Protein AF-X1CFN7-F1 (afdb_monomer)

Radius of gyration: 15.2 Å; Cα contacts (8 Å, |Δi|>4): 120; chains: 1; bounding box: 34×30×34 Å

pLDDT: mean 90.89, std 7.42, range [51.94, 97.25]

Organism: NCBI:txid412755

Secondary structure (DSSP, 8-state):
-HHHHHHHTT--SEEEE-TT-TT-TTS-GGGHHHHHHTTS-HHHHHS-EE-TT--EESTT----EEEE-SS---GGGG---SS-TT--S---HHHHHHHHTT-

Mean predicted aligned error: 4.21 Å

InterPro domains:
  IPR004223 Vitamin B12-dependent methionine synthase, activation domain [PF02965] (18-68)
  IPR037010 Vitamin B12-dependent methionine synthase, activation domain superfamily [SSF56507] (17-67)

Nearest PDB structures (foldseek):
  2o2k-assembly1_A  TM=6.472E-01  e=6.219E-02  Homo sapiens
  6bm6-assembly1_A  TM=7.280E-01  e=3.357E-01  Escherichia coli K-12
  3iv9-assembly1_A  TM=5.324E-01  e=1.397E-01  Escherichia coli
  1k7y-assembly1_A  TM=7.084E-01  e=5.382E-01  Escherichia coli

Foldseek 3Di:
DVVCCCVVVVADDKEKDAACFAPDPPRHLVCLVVQCCVVPPCCVVPVWDADPVSQIPVNPDGDTDMDGDPDYDDNLCQHPDDPDPPRPDHHPPVVNVVVVVVD

Structure (mmCIF, N/CA/C/O backbone):
data_AF-X1CFN7-F1
#
_entry.id   AF-X1CFN7-F1
#
loop_
_atom_site.group_PDB
_atom_site.id
_atom_site.type_symbol
_atom_site.label_atom_id
_atom_site.label_alt_id
_atom_site.label_comp_id
_atom_site.label_asym_id
_atom_site.label_entity_id
_atom_site.label_seq_id
_atom_site.pdbx_PDB_ins_code
_atom_site.Cartn_x
_atom_site.Cartn_y
_atom_site.Cartn_z
_atom_site.occupancy
_atom_site.B_iso_or_equiv
_atom_site.auth_seq_id
_atom_site.auth_comp_id
_atom_site.auth_asym_id
_atom_site.auth_atom_id
_atom_site.pdbx_PDB_model_num
ATOM 1 N N . LEU A 1 1 ? -6.706 -12.809 1.567 1.00 90.00 1 LEU A N 1
ATOM 2 C CA . LEU A 1 1 ? -7.603 -11.779 0.986 1.00 90.00 1 LEU A CA 1
ATOM 3 C C . LEU A 1 1 ? -7.522 -11.762 -0.536 1.00 90.00 1 LEU A C 1
ATOM 5 O O . LEU A 1 1 ? -8.554 -11.925 -1.167 1.00 90.00 1 LEU A O 1
ATOM 9 N N . GLU A 1 2 ? -6.334 -11.617 -1.128 1.00 91.19 2 GLU A N 1
ATOM 10 C CA . GLU A 1 2 ? -6.177 -11.584 -2.591 1.00 91.19 2 GLU A CA 1
ATOM 11 C C . GLU A 1 2 ? -6.817 -12.793 -3.297 1.00 91.19 2 GLU A C 1
ATOM 13 O O . GLU A 1 2 ? -7.647 -12.607 -4.182 1.00 91.19 2 GLU A O 1
ATOM 18 N N . ASP A 1 3 ? -6.545 -14.019 -2.838 1.00 93.56 3 ASP A N 1
ATOM 19 C CA . ASP A 1 3 ? -7.170 -15.236 -3.386 1.00 93.56 3 ASP A CA 1
ATOM 20 C C . ASP A 1 3 ? -8.700 -15.215 -3.329 1.00 93.56 3 ASP A C 1
ATOM 22 O O . ASP A 1 3 ? -9.372 -15.718 -4.229 1.00 93.56 3 ASP A O 1
ATOM 26 N N . TYR A 1 4 ? -9.263 -14.628 -2.270 1.00 95.56 4 TYR A N 1
ATOM 27 C CA . TYR A 1 4 ? -10.707 -14.474 -2.133 1.00 95.56 4 TYR A CA 1
ATOM 28 C C . TYR A 1 4 ? -11.251 -13.497 -3.177 1.00 95.56 4 TYR A C 1
ATOM 30 O O . TYR A 1 4 ? -12.235 -13.815 -3.840 1.00 95.56 4 TYR A O 1
ATOM 38 N N . LEU A 1 5 ? -10.593 -12.347 -3.372 1.00 94.56 5 LEU A N 1
ATOM 39 C CA . LEU A 1 5 ? -10.982 -11.363 -4.386 1.00 94.56 5 LEU A CA 1
ATOM 40 C C . LEU A 1 5 ? -10.882 -11.954 -5.800 1.00 94.56 5 LEU A C 1
ATOM 42 O O . LEU A 1 5 ? -11.829 -11.837 -6.578 1.00 94.56 5 LEU A O 1
ATOM 46 N N . ARG A 1 6 ? -9.785 -12.661 -6.100 1.00 93.69 6 ARG A N 1
ATOM 47 C CA . ARG A 1 6 ? -9.573 -13.356 -7.380 1.00 93.69 6 ARG A CA 1
ATOM 48 C C . ARG A 1 6 ? -10.692 -14.346 -7.678 1.00 93.69 6 ARG A C 1
ATOM 50 O O . ARG A 1 6 ? -11.284 -14.291 -8.751 1.00 93.69 6 ARG A O 1
ATOM 57 N N . LYS A 1 7 ? -11.020 -15.212 -6.715 1.00 95.50 7 LYS A N 1
ATOM 58 C CA . LYS A 1 7 ? -12.065 -16.235 -6.878 1.00 95.50 7 LYS A CA 1
ATOM 59 C C . LYS A 1 7 ? -13.466 -15.629 -6.958 1.00 95.50 7 LYS A C 1
ATOM 61 O O . LYS A 1 7 ? -14.234 -16.009 -7.834 1.00 95.50 7 LYS A O 1
ATOM 66 N N . LYS A 1 8 ? -13.802 -14.688 -6.072 1.00 97.25 8 LYS A N 1
ATOM 67 C CA . LYS A 1 8 ? -15.152 -14.109 -5.980 1.00 97.25 8 LYS A CA 1
ATOM 68 C C . LYS A 1 8 ? -15.520 -13.251 -7.188 1.00 97.25 8 LYS A C 1
ATOM 70 O O . LYS A 1 8 ? -16.673 -13.269 -7.602 1.00 97.25 8 LYS A O 1
ATOM 75 N N . TYR A 1 9 ? -14.560 -12.506 -7.728 1.00 94.81 9 TYR A N 1
ATOM 76 C CA . TYR A 1 9 ? -14.794 -11.548 -8.812 1.00 94.81 9 TYR A CA 1
ATOM 77 C C . TYR A 1 9 ? -14.188 -11.990 -10.153 1.00 94.81 9 TYR A C 1
ATOM 79 O O . TYR A 1 9 ? -14.127 -11.188 -11.079 1.00 94.81 9 TYR A O 1
ATOM 87 N N . ALA A 1 10 ? -13.734 -13.248 -10.258 1.00 94.44 10 ALA A N 1
ATOM 88 C CA . ALA A 1 10 ? -13.086 -13.814 -11.446 1.00 94.44 10 ALA A CA 1
ATOM 89 C C . ALA A 1 10 ? -11.953 -12.927 -12.004 1.00 94.44 10 ALA A C 1
ATOM 91 O O . ALA A 1 10 ? -11.798 -12.757 -13.215 1.00 94.44 10 ALA A O 1
ATOM 92 N N . LEU A 1 11 ? -11.162 -12.331 -11.106 1.00 91.88 11 LEU A N 1
ATOM 93 C CA . LEU A 1 11 ? -10.072 -11.437 -11.487 1.00 91.88 11 LEU A CA 1
ATOM 94 C C . LEU A 1 11 ? -8.858 -12.257 -11.933 1.00 91.88 11 LEU A C 1
ATOM 96 O O . LEU A 1 11 ? -8.485 -13.243 -11.294 1.00 91.88 11 LEU A O 1
ATOM 100 N N . GLY A 1 12 ? -8.229 -11.817 -13.025 1.00 90.94 12 GLY A N 1
ATOM 101 C CA . GLY A 1 12 ? -6.962 -12.358 -13.512 1.00 90.94 12 GLY A CA 1
ATOM 102 C C . GLY A 1 12 ? -5.784 -11.932 -12.634 1.00 90.94 12 GLY A C 1
ATOM 103 O O . GLY A 1 12 ? -5.867 -11.900 -11.410 1.00 90.94 12 GLY A O 1
ATOM 104 N N . ARG A 1 13 ? -4.647 -11.588 -13.242 1.00 91.19 13 ARG A N 1
ATOM 105 C CA . ARG A 1 13 ? -3.501 -11.034 -12.505 1.00 91.19 13 ARG A CA 1
ATOM 106 C C . ARG A 1 13 ? -3.878 -9.698 -11.844 1.00 91.19 13 ARG A C 1
ATOM 108 O O . ARG A 1 13 ? -4.557 -8.869 -12.446 1.00 91.19 13 ARG A O 1
ATOM 115 N N . MET A 1 14 ? -3.447 -9.516 -10.600 1.00 93.38 14 MET A N 1
ATOM 116 C CA . MET A 1 14 ? -3.714 -8.333 -9.789 1.00 93.38 14 MET A CA 1
ATOM 117 C C . MET A 1 14 ? -2.413 -7.791 -9.211 1.00 93.38 14 MET A C 1
ATOM 119 O O . MET A 1 14 ? -1.473 -8.550 -8.997 1.00 93.38 14 MET A O 1
ATOM 123 N N . SER A 1 15 ? -2.407 -6.492 -8.944 1.00 92.50 15 SER A N 1
ATOM 124 C CA . SER A 1 15 ? -1.363 -5.787 -8.211 1.00 92.50 15 SER A CA 1
ATOM 125 C C . SER A 1 15 ? -1.956 -5.076 -7.001 1.00 92.50 15 SER A C 1
ATOM 127 O O . SER A 1 15 ? -3.166 -4.831 -6.933 1.00 92.50 15 SER A O 1
ATOM 129 N N . THR A 1 16 ? -1.087 -4.733 -6.052 1.00 91.81 16 THR A N 1
ATOM 130 C CA . THR A 1 16 ? -1.427 -3.930 -4.875 1.00 91.81 16 THR A CA 1
ATOM 131 C C . THR A 1 16 ? -0.569 -2.689 -4.813 1.00 91.81 16 THR A C 1
ATOM 133 O O . THR A 1 16 ? 0.621 -2.762 -5.115 1.00 91.81 16 THR A O 1
ATOM 136 N N . MET A 1 17 ? -1.147 -1.595 -4.336 1.00 91.56 17 MET A N 1
ATOM 137 C CA . MET A 1 17 ? -0.410 -0.381 -4.000 1.00 91.56 17 MET A CA 1
ATOM 138 C C . MET A 1 17 ? -1.003 0.248 -2.741 1.00 91.56 17 MET A C 1
ATOM 140 O O . MET A 1 17 ? -2.209 0.137 -2.501 1.00 91.56 17 MET A O 1
ATOM 144 N N . ALA A 1 18 ? -0.166 0.925 -1.962 1.00 93.38 18 ALA A N 1
ATOM 145 C CA . ALA A 1 18 ? -0.573 1.684 -0.786 1.00 93.38 18 ALA A CA 1
ATOM 146 C C . ALA A 1 18 ? 0.059 3.089 -0.787 1.00 93.38 18 ALA A C 1
ATOM 148 O O . ALA A 1 18 ? 1.187 3.236 -1.269 1.00 93.38 18 ALA A O 1
ATOM 149 N N . PRO A 1 19 ? -0.618 4.108 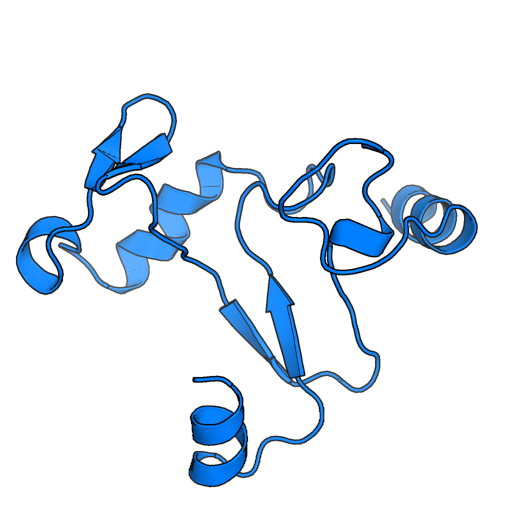-0.223 1.00 94.25 19 PRO A N 1
ATOM 150 C CA . PRO A 1 19 ? -0.014 5.419 -0.017 1.00 94.25 19 PRO A CA 1
ATOM 151 C C . PRO A 1 19 ? 1.264 5.320 0.827 1.00 94.25 19 PRO A C 1
ATOM 153 O O . PRO A 1 19 ? 1.304 4.631 1.848 1.00 94.25 19 PRO A O 1
ATOM 156 N N . GLY A 1 20 ? 2.323 6.004 0.396 1.00 89.75 20 GLY A N 1
ATOM 157 C CA . GLY A 1 20 ? 3.635 5.980 1.047 1.00 89.75 20 GLY A CA 1
ATOM 158 C C . GLY A 1 20 ? 4.430 4.681 0.850 1.00 89.75 20 GLY A C 1
ATOM 159 O O . GLY A 1 20 ? 5.492 4.530 1.455 1.00 89.75 20 GLY A O 1
ATOM 160 N N . GLU A 1 21 ? 3.950 3.734 0.033 1.00 88.06 21 GLU A N 1
ATOM 161 C CA . GLU A 1 21 ? 4.689 2.510 -0.287 1.00 88.06 21 GLU A CA 1
ATOM 162 C C . GLU A 1 21 ? 5.744 2.759 -1.373 1.00 88.06 21 GLU A C 1
ATOM 164 O O . GLU A 1 21 ? 5.471 3.276 -2.455 1.00 88.06 21 GLU A O 1
ATOM 169 N N . GLY A 1 22 ? 6.969 2.305 -1.110 1.00 83.00 22 GLY A N 1
ATOM 170 C CA . GLY A 1 22 ? 8.106 2.559 -1.990 1.00 83.00 22 GLY A CA 1
ATOM 171 C C . GLY A 1 22 ? 8.659 3.975 -1.822 1.00 83.00 22 GLY A C 1
ATOM 172 O O . GLY A 1 22 ? 8.360 4.665 -0.856 1.00 83.00 22 GLY A O 1
ATOM 173 N N . SER A 1 23 ? 9.532 4.389 -2.736 1.00 73.94 23 SER A N 1
ATOM 174 C CA . SER A 1 23 ? 10.101 5.745 -2.752 1.00 73.94 23 SER A CA 1
ATOM 175 C C . SER A 1 23 ? 9.410 6.647 -3.774 1.0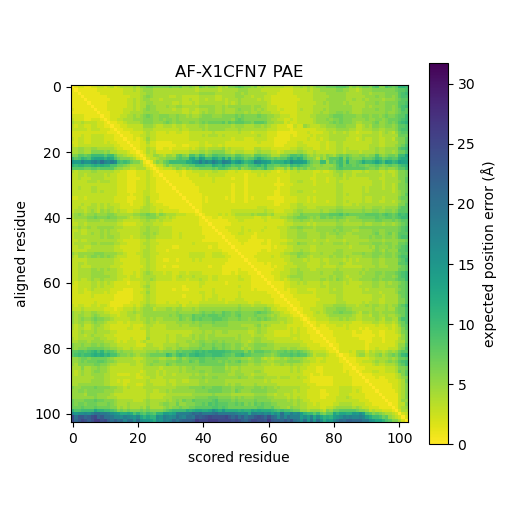0 73.94 23 SER A C 1
ATOM 177 O O . SER A 1 23 ? 10.001 7.632 -4.204 1.00 73.94 23 SER A O 1
ATOM 179 N N . MET A 1 24 ? 8.233 6.250 -4.259 1.00 68.19 24 MET A N 1
ATOM 180 C CA . MET A 1 24 ? 7.523 7.004 -5.282 1.00 68.19 24 MET A CA 1
ATOM 181 C C . MET A 1 24 ? 6.788 8.172 -4.640 1.00 68.19 24 MET A C 1
ATOM 183 O O . MET A 1 24 ? 5.997 7.985 -3.718 1.00 68.19 24 MET A O 1
ATOM 187 N N . GLU A 1 25 ? 7.014 9.364 -5.180 1.00 75.38 25 GLU A N 1
ATOM 188 C CA . GLU A 1 25 ? 6.202 10.546 -4.881 1.00 75.38 25 GLU A CA 1
ATOM 189 C C . GLU A 1 25 ? 4.808 10.456 -5.519 1.00 75.38 25 GLU A C 1
ATOM 191 O O . GLU A 1 25 ? 3.912 11.193 -5.125 1.00 75.38 25 GLU A O 1
ATOM 196 N N . ASP A 1 26 ? 4.606 9.513 -6.448 1.00 78.75 26 ASP A N 1
ATOM 197 C CA . ASP A 1 26 ? 3.362 9.334 -7.202 1.00 78.75 26 ASP A CA 1
ATOM 198 C C . ASP A 1 26 ? 2.151 9.036 -6.310 1.00 78.75 26 ASP A C 1
ATOM 200 O O . ASP A 1 26 ? 1.027 9.411 -6.645 1.00 78.75 26 ASP A O 1
ATOM 204 N N . TRP A 1 27 ? 2.358 8.368 -5.167 1.00 90.00 27 TRP A N 1
ATOM 205 C CA . TRP A 1 27 ? 1.291 8.144 -4.194 1.00 90.00 27 TRP A CA 1
ATOM 206 C C . TRP A 1 27 ? 1.779 8.349 -2.754 1.00 90.00 27 TRP A C 1
ATOM 208 O O . TRP A 1 27 ? 2.121 7.388 -2.058 1.00 90.00 27 TRP A O 1
ATOM 218 N N . PRO A 1 28 ? 1.846 9.607 -2.289 1.00 92.00 28 PRO A N 1
ATOM 219 C CA . PRO A 1 28 ? 2.446 9.946 -1.007 1.00 92.00 28 PRO A CA 1
ATOM 220 C C . PRO A 1 28 ? 1.547 9.535 0.164 1.00 92.00 28 PRO A C 1
ATOM 222 O O . PRO A 1 28 ? 0.332 9.422 0.025 1.00 92.00 28 PRO A O 1
ATOM 225 N N . ILE A 1 29 ? 2.129 9.389 1.360 1.00 93.88 29 ILE A N 1
ATOM 226 C CA . ILE A 1 29 ? 1.388 9.015 2.583 1.00 93.88 29 ILE A CA 1
ATOM 227 C C . ILE A 1 29 ? 0.274 10.014 2.950 1.00 93.88 29 ILE A C 1
ATOM 229 O O . ILE A 1 29 ? -0.670 9.662 3.645 1.00 93.88 29 ILE A O 1
ATOM 233 N N . THR A 1 30 ? 0.326 11.256 2.463 1.00 95.25 30 THR A N 1
ATOM 234 C CA . THR A 1 30 ? -0.760 12.240 2.631 1.00 95.25 30 THR A CA 1
ATOM 235 C C . THR A 1 30 ? -2.082 11.756 2.051 1.00 95.25 30 THR A C 1
ATOM 237 O O . THR A 1 30 ? -3.114 11.993 2.675 1.00 95.25 30 THR A O 1
ATOM 240 N N . GLN A 1 31 ? -2.030 10.973 0.966 1.00 96.44 31 GLN A N 1
ATOM 241 C CA . GLN A 1 31 ? -3.195 10.390 0.296 1.00 96.44 31 GLN A CA 1
ATOM 242 C C . GLN A 1 31 ? -3.903 9.291 1.103 1.00 96.44 31 GLN A C 1
ATOM 244 O O . GLN A 1 31 ? -4.945 8.776 0.699 1.00 96.44 31 GLN A O 1
ATOM 249 N N . GLN A 1 32 ? -3.367 8.937 2.271 1.00 96.31 32 GLN A N 1
ATOM 250 C CA . GLN A 1 32 ? -4.031 8.068 3.233 1.00 96.31 32 GLN A CA 1
ATOM 251 C C . GLN A 1 32 ? -5.378 8.651 3.693 1.00 96.31 32 GLN A C 1
ATOM 253 O O . GLN A 1 32 ? -6.321 7.897 3.931 1.00 96.31 32 GLN A O 1
ATOM 258 N N . LYS A 1 33 ? -5.493 9.984 3.787 1.00 95.62 33 LYS A N 1
ATOM 259 C CA . LYS A 1 33 ? -6.740 10.666 4.171 1.00 95.62 33 LYS A CA 1
ATOM 260 C C . LYS A 1 33 ? -7.827 10.462 3.119 1.00 95.62 33 LYS A C 1
ATOM 262 O O . LYS A 1 33 ? -8.938 10.062 3.456 1.00 95.62 33 LYS A O 1
ATOM 267 N N . GLU A 1 34 ? -7.493 10.701 1.858 1.00 95.94 34 GLU A N 1
ATOM 268 C CA . GLU A 1 34 ? -8.380 10.547 0.709 1.00 95.94 34 GLU A CA 1
ATOM 269 C C . GLU A 1 34 ? -8.775 9.084 0.504 1.00 95.94 34 GLU A C 1
ATOM 271 O O . GLU A 1 34 ? -9.935 8.791 0.234 1.00 95.94 34 GLU A O 1
ATOM 276 N N . LEU A 1 35 ? -7.843 8.146 0.691 1.00 96.25 35 LEU A N 1
ATOM 277 C CA . LEU A 1 35 ? -8.149 6.720 0.602 1.00 96.25 35 LEU A CA 1
ATOM 278 C C . LEU A 1 35 ? -9.153 6.282 1.678 1.00 96.25 35 LEU A C 1
ATOM 280 O O . LEU A 1 35 ? -10.102 5.557 1.381 1.00 96.25 35 LEU A O 1
ATOM 284 N N . LEU A 1 36 ? -8.945 6.696 2.931 1.00 95.75 36 LEU A N 1
ATOM 285 C CA . LEU A 1 36 ? -9.821 6.301 4.035 1.00 95.75 36 LEU A CA 1
ATOM 286 C C . LEU A 1 36 ? -11.177 7.020 3.997 1.00 95.75 36 LEU A C 1
ATOM 288 O O . LEU A 1 36 ? -12.173 6.436 4.425 1.00 95.75 36 LEU A O 1
ATOM 292 N N . SER A 1 37 ? -11.252 8.231 3.435 1.00 94.88 37 SER A N 1
ATOM 293 C CA . SER A 1 37 ? -12.510 8.985 3.340 1.00 94.88 37 SER A CA 1
ATOM 294 C C . SER A 1 37 ? -13.569 8.300 2.469 1.00 94.88 37 SER A C 1
ATOM 296 O O . SER A 1 37 ? -14.758 8.520 2.692 1.00 94.88 37 SER A O 1
ATOM 298 N N . ILE A 1 38 ? -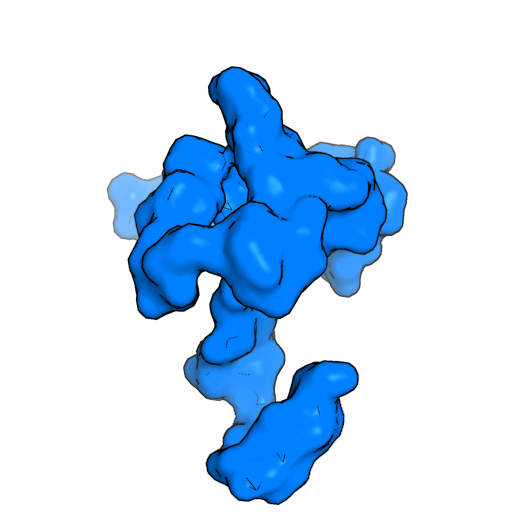13.168 7.402 1.557 1.00 95.94 38 ILE A N 1
ATOM 299 C CA . ILE A 1 38 ? -14.074 6.560 0.752 1.00 95.94 38 ILE A CA 1
ATOM 300 C C . ILE A 1 38 ? -15.038 5.758 1.643 1.00 95.94 38 ILE A C 1
ATOM 302 O O . ILE A 1 38 ? -16.177 5.503 1.256 1.00 95.94 38 ILE A O 1
ATOM 306 N N . PHE A 1 39 ? -14.595 5.373 2.841 1.00 94.19 39 PHE A N 1
ATOM 307 C CA . PHE A 1 39 ? -15.384 4.590 3.790 1.00 94.19 39 PHE A CA 1
ATOM 308 C C . PHE A 1 39 ? -16.123 5.455 4.825 1.00 94.19 39 PHE A C 1
ATOM 310 O O . PHE A 1 39 ? -16.912 4.926 5.604 1.00 94.19 39 PHE A O 1
ATOM 317 N N . GLY A 1 40 ? -15.888 6.771 4.860 1.00 92.62 40 GLY A N 1
ATOM 318 C CA . GLY A 1 40 ? -16.422 7.658 5.894 1.00 92.62 40 GLY A CA 1
ATOM 319 C C . GLY A 1 40 ? -15.680 7.521 7.228 1.00 92.62 40 GLY A C 1
ATOM 320 O O . GLY A 1 40 ? -14.461 7.684 7.285 1.00 92.62 40 GLY A O 1
ATOM 321 N N . ASN A 1 41 ? -16.406 7.257 8.321 1.00 94.00 41 ASN A N 1
ATOM 322 C CA . ASN A 1 41 ? -15.827 7.183 9.667 1.00 94.00 41 ASN A CA 1
ATOM 323 C C . ASN A 1 41 ? -15.150 5.825 9.936 1.00 94.00 41 ASN A C 1
ATOM 325 O O . ASN A 1 41 ? -15.723 4.931 10.556 1.00 94.00 41 ASN A O 1
ATOM 329 N N . VAL A 1 42 ? -13.911 5.668 9.471 1.00 95.50 42 VAL A N 1
ATOM 330 C CA . VAL A 1 42 ? -13.131 4.425 9.623 1.00 95.50 42 VAL A CA 1
ATOM 331 C C . VAL A 1 42 ? -12.852 4.064 11.092 1.00 95.50 42 VAL A C 1
ATOM 333 O O . VAL A 1 42 ? -12.800 2.876 11.422 1.00 95.50 42 VAL A O 1
ATOM 336 N N . GLU A 1 43 ? -12.723 5.051 11.985 1.00 96.19 43 GLU A N 1
ATOM 337 C CA . GLU A 1 43 ? -12.488 4.797 13.414 1.00 96.19 43 GLU A CA 1
ATOM 338 C C . GLU A 1 43 ? -13.696 4.104 14.054 1.00 96.19 43 GLU A C 1
ATOM 340 O O . GLU A 1 43 ? -13.533 3.123 14.771 1.00 96.19 43 GLU A O 1
ATOM 345 N N . GLU A 1 44 ? -14.909 4.540 13.726 1.00 97.00 44 GLU A N 1
ATOM 346 C CA . GLU A 1 44 ? -16.138 3.896 14.201 1.00 97.00 44 GLU A CA 1
ATOM 347 C C . GLU A 1 44 ? -16.386 2.539 13.527 1.00 97.00 44 GLU A C 1
ATOM 349 O O . GLU A 1 44 ? -16.819 1.592 14.181 1.00 97.00 44 GLU A O 1
ATOM 354 N N . LEU A 1 45 ? -16.077 2.419 12.230 1.00 96.25 45 LEU A N 1
ATOM 355 C CA . LEU A 1 45 ? -16.340 1.199 11.462 1.00 96.25 45 LEU A CA 1
ATOM 356 C C . LEU A 1 45 ? -15.417 0.036 11.832 1.00 96.25 45 LEU A C 1
ATOM 358 O O . LEU A 1 45 ? -15.867 -1.108 11.898 1.00 96.25 45 LEU A O 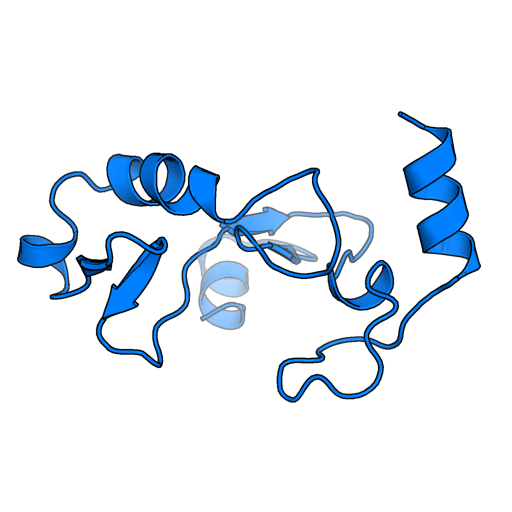1
ATOM 362 N N . ILE A 1 46 ? -14.118 0.306 11.995 1.00 95.25 46 ILE A N 1
ATOM 363 C CA . ILE A 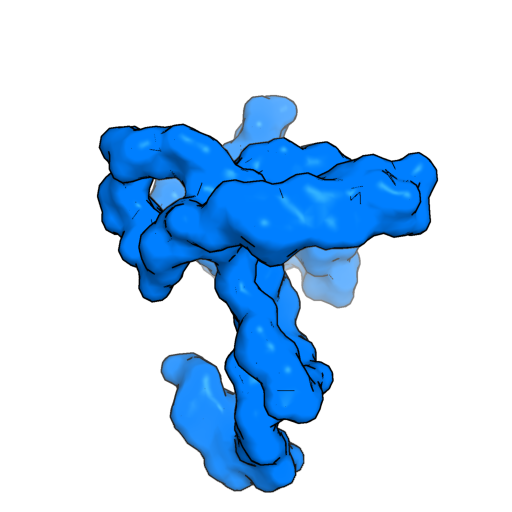1 46 ? -13.097 -0.741 12.165 1.00 95.25 46 ILE A CA 1
ATOM 364 C C . ILE A 1 46 ? -12.043 -0.416 13.233 1.00 95.25 46 ILE A C 1
ATOM 366 O O . ILE A 1 46 ? -11.084 -1.173 13.383 1.00 95.25 46 ILE A O 1
ATOM 370 N N . GLY A 1 47 ? -12.176 0.692 13.969 1.00 96.31 47 GLY A N 1
ATOM 371 C CA . GLY A 1 47 ? -11.238 1.067 15.034 1.00 96.31 47 GLY A CA 1
ATOM 372 C C . GLY A 1 47 ? -9.890 1.606 14.547 1.00 96.31 47 GLY A C 1
ATOM 373 O O . GLY A 1 47 ? -8.969 1.744 15.352 1.00 96.31 47 GLY A O 1
ATOM 374 N N . VAL A 1 48 ? -9.745 1.887 13.246 1.00 96.88 48 VAL A N 1
ATOM 375 C CA . VAL A 1 48 ? -8.508 2.436 12.674 1.00 96.88 48 VAL A CA 1
ATOM 376 C C . VAL A 1 48 ? -8.595 3.954 12.606 1.00 96.88 48 VAL A C 1
ATOM 378 O O . VAL A 1 48 ? -9.534 4.501 12.033 1.00 96.88 48 VAL A O 1
ATOM 381 N N . LYS A 1 49 ? -7.566 4.632 13.118 1.00 96.25 49 LYS A N 1
ATOM 382 C CA . LYS A 1 49 ? -7.413 6.091 13.016 1.00 96.25 49 LYS A CA 1
ATOM 383 C C . LYS A 1 49 ? -6.050 6.490 12.471 1.00 96.25 49 LYS A C 1
ATOM 385 O O . LYS A 1 49 ? -5.090 5.724 12.570 1.00 96.25 49 LYS A O 1
ATOM 390 N N . LEU A 1 50 ? -5.959 7.706 11.937 1.00 96.88 50 LEU A N 1
ATOM 391 C CA . LEU A 1 50 ? -4.696 8.316 11.522 1.00 96.88 50 LEU A CA 1
ATOM 392 C C . LEU A 1 50 ? -4.149 9.233 12.615 1.00 96.88 50 LEU A C 1
ATOM 394 O O . LEU A 1 50 ? -4.889 10.011 13.214 1.00 96.88 50 LEU A O 1
ATOM 398 N N . THR A 1 51 ? -2.843 9.162 12.856 1.00 96.81 51 THR A N 1
ATOM 399 C CA . THR A 1 51 ? -2.127 10.169 13.645 1.00 96.81 51 THR A CA 1
ATOM 400 C C . THR A 1 51 ? -1.923 11.448 12.829 1.00 96.81 51 THR A C 1
ATOM 402 O O . THR A 1 51 ? -2.135 11.470 11.615 1.00 96.81 51 THR A O 1
ATOM 405 N N . GLU A 1 52 ? -1.443 12.517 13.467 1.00 95.50 52 GLU A N 1
ATOM 406 C CA . GLU A 1 52 ? -1.046 13.752 12.768 1.00 95.50 52 GLU A CA 1
ATOM 407 C C . GLU A 1 52 ? 0.040 13.500 11.709 1.00 95.50 52 GLU A C 1
ATOM 409 O O . GLU A 1 52 ? 0.026 14.107 10.641 1.00 95.50 52 GLU A O 1
ATOM 414 N N . ALA A 1 53 ? 0.927 12.534 11.971 1.00 95.12 53 ALA A N 1
ATOM 415 C CA . ALA A 1 53 ? 1.950 12.060 11.042 1.00 95.12 53 ALA A CA 1
ATOM 416 C C . ALA A 1 53 ? 1.422 11.042 10.010 1.00 95.12 53 ALA A C 1
ATOM 418 O O . ALA A 1 53 ? 2.217 10.433 9.296 1.00 95.12 53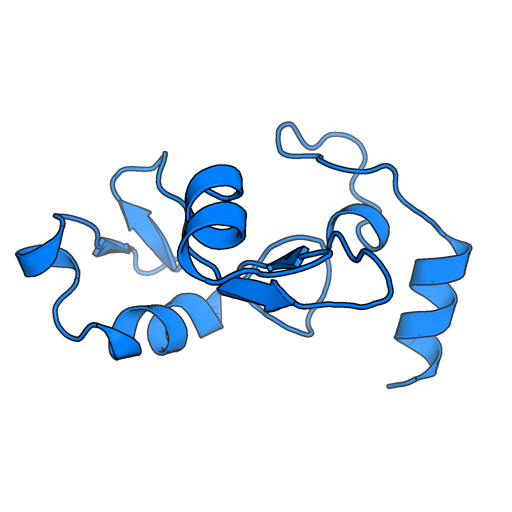 ALA A O 1
ATOM 419 N N . LEU A 1 54 ? 0.099 10.843 9.932 1.00 95.88 54 LEU A N 1
ATOM 420 C CA . LEU A 1 54 ? -0.589 9.982 8.960 1.00 95.88 54 LEU A CA 1
ATOM 421 C C . LEU A 1 54 ? -0.285 8.485 9.101 1.00 95.88 54 LEU A C 1
ATOM 423 O O . LEU A 1 54 ? -0.593 7.694 8.211 1.00 95.88 54 LEU A O 1
ATOM 427 N N . LEU A 1 55 ? 0.282 8.076 10.237 1.00 95.38 55 LEU A N 1
ATOM 428 C CA . LEU A 1 55 ? 0.427 6.666 10.576 1.00 95.38 55 LEU A CA 1
ATOM 429 C C . LEU A 1 55 ? -0.911 6.117 11.064 1.00 95.38 55 LEU A C 1
ATOM 431 O O . LEU A 1 55 ? -1.673 6.819 11.726 1.00 95.38 55 LEU A O 1
ATOM 435 N N . MET A 1 56 ? -1.183 4.848 10.774 1.00 96.56 56 MET A N 1
ATOM 436 C CA . MET A 1 56 ? -2.383 4.182 11.271 1.00 96.56 56 MET A CA 1
ATOM 437 C C . MET A 1 56 ? -2.183 3.655 12.692 1.00 96.56 56 MET A C 1
ATOM 439 O O . MET A 1 56 ? -1.123 3.129 13.036 1.00 96.56 56 MET A O 1
ATOM 443 N N . VAL A 1 57 ? -3.235 3.754 13.500 1.00 97.19 57 VAL A N 1
ATOM 444 C CA . VAL A 1 57 ? -3.351 3.113 14.812 1.00 97.19 57 VAL A CA 1
ATOM 445 C C . VAL A 1 57 ? -4.551 2.167 14.758 1.00 97.19 57 VAL A C 1
ATOM 447 O O . VAL A 1 57 ? -5.639 2.653 14.448 1.00 97.19 57 VAL A O 1
ATOM 450 N N . PRO A 1 58 ? -4.387 0.859 15.051 1.00 96.81 58 PRO A N 1
ATOM 451 C CA . PRO A 1 58 ? -3.165 0.170 15.500 1.00 96.81 58 PRO A CA 1
ATOM 452 C C . PRO A 1 58 ? -2.018 0.162 14.478 1.00 96.81 58 PRO A C 1
ATOM 454 O O . PRO A 1 58 ? -2.255 0.154 13.274 1.00 96.81 58 PRO A O 1
ATOM 457 N N . LEU A 1 59 ? -0.767 0.107 14.955 1.00 93.50 59 LEU A N 1
ATOM 458 C CA . LEU A 1 59 ? 0.426 0.267 14.105 1.00 93.50 59 LEU A CA 1
ATOM 459 C C . LEU A 1 59 ? 0.558 -0.810 13.016 1.00 93.50 59 LEU A C 1
ATOM 461 O O . LEU A 1 59 ? 1.047 -0.540 11.924 1.00 93.50 59 LEU A O 1
ATOM 465 N N . LYS A 1 60 ? 0.115 -2.040 13.292 1.00 91.81 60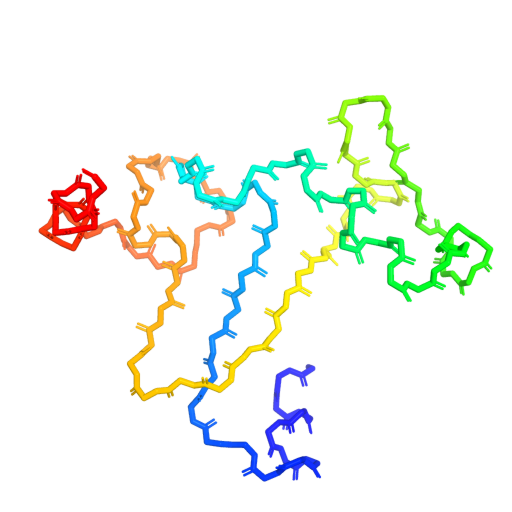 LYS A N 1
ATOM 466 C CA . LYS A 1 60 ? 0.127 -3.154 12.329 1.00 91.81 60 LYS A CA 1
ATOM 467 C C . LYS A 1 60 ? -1.121 -3.147 11.436 1.00 91.81 60 LYS A C 1
ATOM 469 O O . LYS A 1 60 ? -1.721 -4.189 11.197 1.00 91.81 60 LYS A O 1
ATOM 474 N N . SER A 1 61 ? -1.499 -1.966 10.957 1.00 93.62 61 SER A N 1
ATOM 475 C CA . SER A 1 61 ? -2.570 -1.779 9.976 1.00 93.62 61 SER A CA 1
ATOM 476 C C . SER A 1 61 ? -1.989 -1.598 8.577 1.00 93.62 61 SER A C 1
ATOM 478 O O . SER A 1 61 ? -0.869 -1.114 8.414 1.00 93.62 61 SER A O 1
ATOM 480 N N . VAL A 1 62 ? -2.763 -1.969 7.559 1.00 92.69 62 VAL A N 1
ATOM 481 C CA . VAL A 1 62 ? -2.429 -1.762 6.145 1.00 92.69 62 VAL A CA 1
ATOM 482 C C . VAL A 1 62 ? -3.673 -1.238 5.438 1.00 92.69 62 VAL A C 1
ATOM 484 O O . VAL A 1 62 ? -4.761 -1.776 5.628 1.00 92.69 62 VAL A O 1
ATOM 487 N N . SER A 1 63 ? -3.509 -0.225 4.593 1.00 94.38 63 SER A N 1
ATOM 488 C CA . SER A 1 63 ? -4.535 0.246 3.664 1.00 94.38 63 SER A CA 1
ATOM 489 C C . SER A 1 63 ? -3.923 0.388 2.281 1.00 94.38 63 SER A C 1
ATOM 491 O O . SER A 1 63 ? -2.730 0.640 2.142 1.00 94.38 63 SER A O 1
ATOM 493 N N . GLY A 1 64 ? -4.744 0.248 1.254 1.00 94.62 64 GLY A N 1
ATOM 494 C CA . GLY A 1 64 ? -4.312 0.380 -0.125 1.00 94.62 64 GLY A CA 1
ATOM 495 C C . GLY A 1 64 ? -5.403 -0.095 -1.063 1.00 94.62 64 GLY A C 1
ATOM 496 O O . GLY A 1 64 ? -6.541 -0.326 -0.649 1.00 94.62 64 GLY A O 1
ATOM 497 N N . ILE A 1 65 ? -5.036 -0.273 -2.321 1.00 93.25 65 ILE A N 1
ATOM 498 C CA . ILE A 1 65 ? -5.928 -0.780 -3.357 1.00 93.25 65 ILE A CA 1
ATOM 499 C C . ILE A 1 65 ? -5.392 -2.078 -3.940 1.00 93.25 65 ILE A C 1
ATOM 501 O O . ILE A 1 65 ? -4.184 -2.300 -4.040 1.00 93.25 65 ILE A O 1
ATOM 505 N N . PHE A 1 66 ? -6.333 -2.904 -4.376 1.00 93.69 66 PHE A N 1
ATOM 506 C CA . PHE A 1 66 ? -6.100 -3.999 -5.298 1.00 93.69 66 PHE A CA 1
ATOM 507 C C . PHE A 1 66 ? -6.623 -3.583 -6.670 1.00 93.69 66 PHE A C 1
ATOM 509 O O . PHE A 1 66 ? -7.735 -3.062 -6.764 1.00 93.69 66 PHE A O 1
ATOM 516 N N . PHE A 1 67 ? -5.871 -3.851 -7.733 1.00 92.81 67 PHE A N 1
ATOM 517 C CA . PHE A 1 67 ? -6.322 -3.563 -9.094 1.00 92.81 67 PHE A CA 1
ATOM 518 C C . PHE A 1 67 ? -5.909 -4.669 -10.072 1.00 92.81 67 PHE A C 1
ATOM 520 O O . PHE A 1 67 ? -4.821 -5.238 -9.941 1.00 92.81 67 PHE A O 1
ATOM 527 N N . PRO A 1 68 ? -6.764 -5.012 -11.053 1.00 92.62 68 PRO A N 1
ATOM 528 C CA . PRO A 1 68 ? -6.403 -5.952 -12.103 1.00 92.62 68 PRO A CA 1
ATOM 529 C C . PRO A 1 68 ? -5.364 -5.330 -13.040 1.00 92.62 68 PRO A C 1
ATOM 531 O O . PRO A 1 68 ? -5.451 -4.157 -13.401 1.00 92.62 68 PRO A O 1
ATOM 534 N N . THR A 1 69 ? -4.389 -6.124 -13.472 1.00 91.62 69 THR A N 1
ATOM 535 C CA . THR A 1 69 ? -3.338 -5.665 -14.386 1.00 91.62 69 THR A CA 1
ATOM 536 C C . THR A 1 69 ? -2.862 -6.789 -15.300 1.00 91.62 69 THR A C 1
ATOM 538 O O . THR A 1 69 ? -2.873 -7.963 -14.936 1.00 91.62 69 THR A O 1
ATOM 541 N N . ARG A 1 70 ? -2.404 -6.439 -16.508 1.00 89.44 70 ARG A N 1
ATOM 542 C CA . ARG A 1 70 ? -1.719 -7.387 -17.407 1.00 89.44 70 ARG A CA 1
ATOM 543 C C . ARG A 1 70 ? -0.261 -7.595 -16.994 1.00 89.44 70 ARG A C 1
ATOM 545 O O . ARG A 1 70 ? 0.265 -8.704 -17.104 1.00 89.44 70 ARG A O 1
ATOM 552 N N . VAL A 1 71 ? 0.378 -6.536 -16.503 1.00 88.38 71 VAL A N 1
ATOM 553 C CA . VAL A 1 71 ? 1.786 -6.521 -16.097 1.00 88.38 71 VAL A CA 1
ATOM 554 C C . VAL A 1 71 ? 1.834 -6.347 -14.591 1.00 88.38 71 VAL A C 1
ATOM 556 O O . VAL A 1 71 ? 1.281 -5.382 -14.068 1.00 88.38 71 VAL A O 1
ATOM 559 N N . GLU A 1 72 ? 2.448 -7.304 -13.901 1.00 86.00 72 GLU A N 1
ATOM 560 C CA . GLU A 1 72 ? 2.609 -7.204 -12.455 1.00 86.00 72 GLU A CA 1
ATOM 561 C C . GLU A 1 72 ? 3.450 -5.978 -12.109 1.00 86.00 72 GLU A C 1
ATOM 563 O O . GLU A 1 72 ? 4.473 -5.702 -12.737 1.00 86.00 72 GLU A O 1
ATOM 568 N N . PHE A 1 73 ? 2.973 -5.246 -11.116 1.00 88.25 73 PHE A N 1
ATOM 569 C CA . PHE A 1 73 ? 3.630 -4.088 -10.551 1.00 88.25 73 PHE A CA 1
ATOM 570 C C . PHE A 1 73 ? 3.643 -4.203 -9.030 1.00 88.25 73 PHE A C 1
ATOM 572 O O . PHE A 1 73 ? 2.594 -4.423 -8.412 1.00 88.25 73 PHE A O 1
ATOM 579 N N . ILE A 1 74 ? 4.824 -4.035 -8.441 1.00 90.06 74 ILE A N 1
ATOM 580 C CA . ILE A 1 74 ? 5.024 -3.953 -6.997 1.00 90.06 74 ILE A CA 1
ATOM 581 C C . ILE A 1 74 ? 5.903 -2.732 -6.731 1.00 90.06 74 ILE A C 1
ATOM 583 O O . ILE A 1 74 ? 7.037 -2.672 -7.203 1.00 90.06 74 ILE A O 1
ATOM 587 N N . SER A 1 75 ? 5.429 -1.790 -5.914 1.00 90.94 75 SER A N 1
ATOM 588 C CA . SER A 1 75 ? 6.130 -0.533 -5.596 1.00 90.94 75 SER A CA 1
ATOM 589 C C . SER A 1 75 ? 7.586 -0.731 -5.137 1.00 90.94 75 SER A C 1
ATOM 591 O O . SER A 1 75 ? 8.453 0.101 -5.407 1.00 90.94 75 SER A O 1
ATOM 593 N N . CYS A 1 76 ? 7.901 -1.862 -4.487 1.00 91.06 76 CYS A N 1
ATOM 594 C CA . CYS A 1 76 ? 9.264 -2.220 -4.072 1.00 91.06 76 CYS A CA 1
ATOM 595 C C . CYS A 1 76 ? 10.267 -2.323 -5.235 1.00 91.06 76 CYS A C 1
ATOM 597 O O . CYS A 1 76 ? 11.460 -2.107 -5.004 1.00 91.06 76 CYS A O 1
ATOM 599 N N . GLN A 1 77 ? 9.798 -2.612 -6.454 1.00 91.94 77 GLN A N 1
ATOM 600 C CA . GLN A 1 77 ? 10.627 -2.650 -7.663 1.00 91.94 77 GLN A CA 1
ATOM 601 C C . GLN A 1 77 ? 11.198 -1.276 -8.009 1.00 91.94 77 GLN A C 1
ATOM 603 O O . GLN A 1 77 ? 12.251 -1.196 -8.625 1.00 91.94 77 GLN A O 1
ATOM 608 N N . LEU A 1 78 ? 10.560 -0.189 -7.571 1.00 90.94 78 LEU A N 1
ATOM 609 C CA . LEU A 1 78 ? 11.010 1.178 -7.851 1.00 90.94 78 LEU A CA 1
ATOM 610 C C . LEU A 1 78 ? 11.741 1.830 -6.668 1.00 90.94 78 LEU A C 1
ATOM 612 O O . LEU A 1 78 ? 12.265 2.932 -6.802 1.00 90.94 78 LEU A O 1
ATOM 616 N N . CYS A 1 79 ? 11.801 1.153 -5.517 1.00 90.56 79 CYS A N 1
ATOM 617 C CA . CYS A 1 79 ? 12.350 1.700 -4.281 1.00 90.56 79 CYS A CA 1
ATOM 618 C C . CYS A 1 79 ? 13.819 1.286 -4.069 1.00 90.56 79 CYS A C 1
ATOM 620 O O . CYS A 1 79 ? 14.069 0.092 -3.876 1.00 90.56 79 CYS A O 1
ATOM 622 N N . PRO A 1 80 ? 14.783 2.229 -3.999 1.00 91.12 80 PRO A N 1
ATOM 623 C CA . PRO A 1 80 ? 16.203 1.923 -3.808 1.00 91.12 80 PRO A CA 1
ATOM 624 C C . PRO A 1 80 ? 16.577 1.578 -2.355 1.00 91.12 80 PRO A C 1
ATOM 626 O O . PRO A 1 80 ? 17.728 1.264 -2.077 1.00 91.12 80 PRO A O 1
ATOM 629 N N . ARG A 1 81 ? 15.638 1.643 -1.399 1.00 90.19 81 ARG A N 1
ATOM 630 C CA . ARG A 1 81 ? 15.909 1.383 0.025 1.00 90.19 81 ARG A CA 1
ATOM 631 C C . ARG A 1 81 ? 16.272 -0.085 0.272 1.00 90.19 81 ARG A C 1
ATOM 633 O O . ARG A 1 81 ? 15.393 -0.941 0.216 1.00 90.19 81 ARG A O 1
ATOM 640 N N . GLU A 1 82 ? 17.519 -0.376 0.619 1.00 86.38 82 GLU A N 1
ATOM 641 C CA . GLU A 1 82 ? 18.000 -1.758 0.783 1.00 86.38 82 GLU A CA 1
ATOM 642 C C . GLU A 1 82 ? 17.404 -2.461 2.016 1.00 86.38 82 GLU A C 1
ATOM 644 O O . GLU A 1 82 ? 16.719 -3.474 1.885 1.00 86.38 82 GLU A O 1
ATOM 649 N N . ALA A 1 83 ? 17.580 -1.887 3.210 1.00 88.56 83 ALA A N 1
ATOM 650 C CA . ALA A 1 83 ? 17.098 -2.459 4.469 1.00 88.56 83 ALA A CA 1
ATOM 651 C C . ALA A 1 83 ? 15.631 -2.072 4.749 1.00 88.56 83 ALA A C 1
ATOM 653 O O . ALA A 1 83 ? 15.332 -1.116 5.476 1.00 88.56 83 ALA A O 1
ATOM 654 N N . CYS A 1 84 ? 14.695 -2.792 4.127 1.00 89.12 84 CYS A N 1
ATOM 655 C CA . CYS A 1 84 ? 13.259 -2.637 4.355 1.00 89.12 84 CYS A CA 1
ATOM 656 C C . CYS A 1 84 ? 12.622 -3.991 4.690 1.00 89.12 84 CYS A C 1
ATOM 658 O O . CYS A 1 84 ? 12.502 -4.848 3.820 1.00 89.12 84 CYS A O 1
ATOM 660 N N . GLU A 1 85 ? 12.167 -4.161 5.935 1.00 87.31 85 GLU A N 1
ATOM 661 C CA . GLU A 1 85 ? 11.492 -5.389 6.395 1.00 87.31 85 GLU A CA 1
ATOM 662 C C . GLU A 1 85 ? 10.223 -5.705 5.590 1.00 87.31 85 GLU A C 1
ATOM 664 O O . GLU A 1 85 ? 9.869 -6.862 5.400 1.00 87.31 85 GLU A O 1
ATOM 669 N N . GLY A 1 86 ? 9.546 -4.670 5.085 1.00 86.31 86 GLY A N 1
ATOM 670 C CA . GLY A 1 86 ? 8.342 -4.799 4.264 1.00 86.31 86 GLY A CA 1
ATOM 671 C C . GLY A 1 86 ? 8.609 -5.057 2.779 1.00 86.31 86 GLY A C 1
ATOM 672 O O . GLY A 1 86 ? 7.679 -4.929 1.981 1.00 86.31 86 GLY A O 1
ATOM 673 N N . ARG A 1 87 ? 9.852 -5.349 2.368 1.00 91.38 87 ARG A N 1
ATOM 674 C CA . ARG A 1 87 ? 10.203 -5.528 0.952 1.00 91.38 87 ARG A CA 1
ATOM 675 C C . ARG A 1 87 ? 9.527 -6.776 0.372 1.00 91.38 87 ARG A C 1
ATOM 677 O O . ARG A 1 87 ? 9.782 -7.891 0.808 1.00 91.38 87 ARG A O 1
ATOM 684 N N . LYS A 1 88 ? 8.713 -6.569 -0.669 1.00 90.56 88 LYS A N 1
ATOM 685 C CA . LYS A 1 88 ? 7.981 -7.626 -1.395 1.00 90.56 88 LYS A CA 1
ATOM 686 C C . LYS A 1 88 ? 8.623 -8.026 -2.729 1.00 90.56 88 LYS A C 1
ATOM 688 O O . LYS A 1 88 ? 8.325 -9.089 -3.251 1.00 90.56 88 LYS A O 1
ATOM 693 N N . ALA A 1 89 ? 9.482 -7.172 -3.289 1.00 91.75 89 ALA A N 1
ATOM 694 C CA . ALA A 1 89 ? 10.176 -7.407 -4.558 1.00 91.75 89 ALA A CA 1
ATOM 695 C C . ALA A 1 89 ? 11.565 -6.737 -4.559 1.00 91.75 89 ALA A C 1
ATOM 697 O O . ALA A 1 89 ? 11.749 -5.739 -3.849 1.00 91.75 89 ALA A O 1
ATOM 698 N N . PRO A 1 90 ? 12.550 -7.252 -5.318 1.00 93.00 90 PRO A N 1
ATOM 699 C CA . PRO A 1 90 ? 13.862 -6.617 -5.464 1.00 93.00 90 PRO A CA 1
ATOM 700 C C . PRO A 1 90 ? 13.755 -5.275 -6.199 1.00 93.00 90 PRO A C 1
ATOM 702 O O . PRO A 1 90 ? 12.846 -5.081 -7.000 1.00 93.00 90 PRO A O 1
ATOM 705 N N . TYR A 1 91 ? 14.674 -4.350 -5.911 1.00 92.94 91 TYR A N 1
ATOM 706 C CA . TYR A 1 91 ? 14.774 -3.076 -6.627 1.00 92.94 91 TYR A CA 1
ATOM 707 C C . TYR A 1 91 ? 15.254 -3.317 -8.064 1.00 92.94 91 TYR A C 1
ATOM 709 O O . TYR A 1 91 ? 16.263 -3.987 -8.271 1.00 92.94 91 TYR A O 1
ATOM 717 N N . ASP A 1 92 ? 14.538 -2.759 -9.034 1.00 93.06 92 ASP A N 1
ATOM 718 C CA . ASP A 1 92 ? 14.838 -2.821 -10.460 1.00 93.06 92 ASP A CA 1
ATOM 719 C C . ASP A 1 92 ? 15.245 -1.422 -10.939 1.00 93.06 92 ASP A C 1
ATOM 721 O O . ASP A 1 92 ? 14.430 -0.505 -11.086 1.00 93.06 92 ASP A O 1
ATOM 725 N N . THR A 1 93 ? 16.547 -1.251 -11.149 1.00 92.75 93 THR A N 1
ATOM 726 C CA . THR A 1 93 ? 17.154 0.021 -11.547 1.00 92.75 93 THR A CA 1
ATOM 727 C C . THR A 1 93 ? 16.686 0.489 -12.920 1.00 92.75 93 THR A C 1
ATOM 729 O O . THR A 1 93 ? 16.507 1.694 -13.116 1.00 92.75 93 THR A O 1
ATOM 732 N N . ASP A 1 94 ? 16.480 -0.423 -13.866 1.00 93.19 94 ASP A N 1
ATOM 733 C CA . ASP A 1 94 ? 16.091 -0.080 -15.232 1.00 93.19 94 ASP A CA 1
ATOM 734 C C . ASP A 1 94 ? 14.605 0.267 -15.302 1.00 93.19 94 ASP A C 1
ATOM 736 O O . ASP A 1 94 ? 14.223 1.259 -15.939 1.00 93.19 94 ASP A O 1
ATOM 740 N N . LEU A 1 95 ? 13.767 -0.457 -14.556 1.00 90.12 95 LEU A N 1
ATOM 741 C CA . LEU A 1 95 ? 12.363 -0.102 -14.385 1.00 90.12 95 LEU A CA 1
ATOM 742 C C . LEU A 1 95 ? 12.222 1.261 -13.692 1.00 90.12 95 LEU A C 1
ATOM 744 O O . LEU A 1 95 ? 11.493 2.124 -14.184 1.00 90.12 95 LEU A O 1
ATOM 748 N N . ALA A 1 96 ? 12.972 1.511 -12.616 1.00 89.44 96 ALA A N 1
ATOM 749 C CA . ALA A 1 96 ? 12.953 2.793 -11.913 1.00 89.44 96 ALA A CA 1
ATOM 750 C C . ALA A 1 96 ? 13.393 3.974 -12.792 1.00 89.44 96 ALA A C 1
ATOM 752 O O . ALA A 1 96 ? 12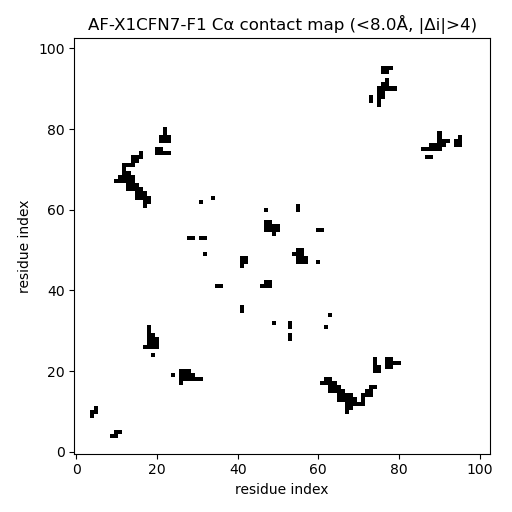.818 5.060 -12.685 1.00 89.44 96 ALA A O 1
ATOM 753 N N . LYS A 1 97 ? 14.378 3.783 -13.680 1.00 89.75 97 LYS A N 1
ATOM 754 C CA . LYS A 1 97 ? 14.760 4.796 -14.683 1.00 89.75 97 LYS A CA 1
ATOM 755 C C . LYS A 1 97 ? 13.625 5.053 -15.672 1.00 89.75 97 LYS A C 1
ATOM 757 O O . LYS A 1 97 ? 13.304 6.207 -15.941 1.00 89.75 97 LYS A O 1
ATOM 762 N N . LYS A 1 98 ? 12.987 3.993 -16.178 1.00 88.56 98 LYS A N 1
ATOM 763 C CA . LYS A 1 98 ? 11.890 4.091 -17.152 1.00 88.56 98 LYS A CA 1
ATOM 764 C C . LYS A 1 98 ? 10.682 4.861 -16.614 1.00 88.56 98 LYS A C 1
ATOM 766 O O . LYS A 1 98 ? 10.072 5.606 -17.374 1.00 88.56 98 LYS A O 1
ATOM 771 N N . TYR A 1 99 ? 10.323 4.676 -15.344 1.00 83.88 99 TYR A N 1
ATOM 772 C CA . TYR A 1 99 ? 9.212 5.413 -14.729 1.00 83.88 99 TYR A CA 1
ATOM 773 C C . TYR A 1 99 ? 9.571 6.880 -14.464 1.00 83.88 99 TYR A C 1
ATOM 775 O O . TYR A 1 99 ? 8.762 7.751 -14.758 1.00 83.88 99 TYR A O 1
ATOM 783 N N . ARG A 1 100 ? 10.805 7.174 -14.032 1.00 78.06 100 ARG A N 1
ATOM 784 C CA . ARG A 1 100 ? 11.266 8.558 -13.816 1.00 78.06 100 ARG A CA 1
ATOM 785 C C . ARG A 1 100 ? 11.387 9.394 -15.092 1.00 78.06 100 ARG A C 1
ATOM 787 O O . ARG A 1 100 ? 11.242 10.601 -15.027 1.00 78.06 100 ARG A O 1
ATOM 794 N N . GLN A 1 101 ? 11.653 8.773 -16.241 1.00 68.12 101 GLN A N 1
ATOM 795 C CA . GLN A 1 101 ? 11.747 9.473 -17.534 1.00 68.12 101 GLN A CA 1
ATOM 796 C C . GLN A 1 101 ? 10.387 9.818 -18.159 1.00 68.12 101 GLN A C 1
ATOM 798 O O . GLN A 1 101 ? 10.345 10.502 -19.177 1.00 68.12 101 GLN A O 1
ATOM 803 N N . LYS A 1 102 ? 9.286 9.286 -17.616 1.00 58.62 102 LYS A N 1
ATOM 804 C CA . LYS A 1 102 ? 7.929 9.484 -18.146 1.00 58.62 102 LYS A CA 1
ATOM 805 C C . LYS A 1 102 ? 7.147 10.600 -17.448 1.00 58.62 102 LYS A C 1
ATOM 807 O O . LYS A 1 102 ? 5.988 10.800 -17.806 1.00 58.62 102 LYS A O 1
ATOM 812 N N . ILE A 1 103 ? 7.763 11.262 -16.469 1.00 51.94 103 ILE A N 1
ATOM 813 C CA . ILE A 1 103 ? 7.218 12.403 -15.726 1.00 51.94 103 ILE A CA 1
ATOM 814 C C . ILE A 1 103 ? 7.767 13.686 -16.344 1.00 51.94 103 ILE A C 1
ATOM 816 O O . ILE A 1 103 ? 8.991 13.716 -16.611 1.00 51.94 103 ILE A O 1
#

Solvent-accessible surface area (backbone atoms only — not comparable to full-atom values): 6318 Å² total; per-residue (Å²): 108,67,70,55,52,29,65,75,67,70,48,75,55,62,30,56,53,34,53,46,48,49,72,50,76,89,42,38,43,76,50,48,58,65,62,47,51,78,73,52,63,40,44,83,75,73,59,40,43,70,46,99,87,56,47,52,38,59,76,95,60,85,72,66,50,77,45,80,40,95,67,86,53,55,50,30,26,58,17,86,70,79,96,47,95,84,61,84,48,70,61,35,69,67,60,35,49,57,58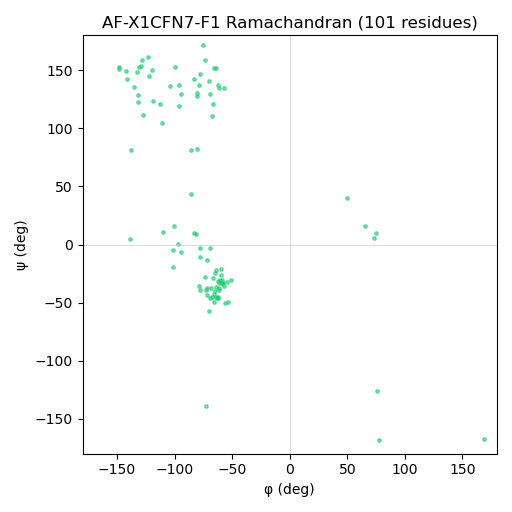,61,71,74,108

Sequence (103 aa):
LEDYLRKKYALGRMSTMAPGEGSMEDWPITQQKELLSIFGNVEELIGVKLTEALLMVPLKSVSGIFFPTRVEFISCQLCPREACEGRKAPYDTDLAKKYRQKI